Protein AF-A0A7W1FF67-F1 (afdb_monomer_lite)

Foldseek 3Di:
DPDPDDDPPPPPFDWAQALQLRDIDTDDPPDAWQPAADPQQRGTTDPDHDDADPPAALCVVPDPVNVVVVVVQVVDPCSVVVVVVVCVPPDPPVVVVVCVVPHDDDDCVGPRNVVSVVVSVCVRNVD

Radius of gyration: 24.16 Å; chains: 1; bounding box: 42×34×84 Å

pLDDT: mean 86.35, std 13.98, range [39.84, 95.31]

Structure (mmCIF, N/CA/C/O backbone):
data_AF-A0A7W1FF67-F1
#
_entry.id   AF-A0A7W1FF67-F1
#
loop_
_atom_site.group_PDB
_atom_site.id
_atom_site.type_symbol
_atom_site.label_atom_id
_atom_site.label_alt_id
_atom_site.label_comp_id
_atom_site.label_asym_id
_atom_site.label_entity_id
_atom_site.label_seq_id
_atom_site.pdbx_PDB_ins_code
_atom_site.Cartn_x
_atom_site.Cartn_y
_atom_site.Cartn_z
_atom_site.occupancy
_atom_site.B_iso_or_equiv
_atom_site.auth_seq_id
_atom_site.auth_comp_id
_atom_site.auth_asym_id
_atom_site.auth_atom_id
_atom_site.pdbx_PDB_model_num
ATOM 1 N N . MET A 1 1 ? -2.738 -2.863 62.007 1.00 47.03 1 MET A N 1
ATOM 2 C CA . MET A 1 1 ? -2.928 -3.516 60.686 1.00 47.03 1 MET A CA 1
ATOM 3 C C . MET A 1 1 ? -3.907 -4.661 60.902 1.00 47.03 1 MET A C 1
ATOM 5 O O . MET A 1 1 ? -3.786 -5.315 61.927 1.00 47.03 1 MET A O 1
ATOM 9 N N . PRO A 1 2 ? -4.920 -4.808 60.040 1.00 42.84 2 PRO A N 1
ATOM 10 C CA . PRO A 1 2 ? -4.664 -5.376 58.724 1.00 42.84 2 PRO A CA 1
ATOM 11 C C . PRO A 1 2 ? -4.858 -4.344 57.616 1.00 42.84 2 PRO A C 1
ATOM 13 O O . PRO A 1 2 ? -5.845 -3.613 57.566 1.00 42.84 2 PRO A O 1
ATOM 16 N N . LYS A 1 3 ? -3.842 -4.265 56.758 1.00 41.56 3 LYS A N 1
ATOM 17 C CA . LYS A 1 3 ? -3.891 -3.568 55.480 1.00 41.56 3 LYS A CA 1
ATOM 18 C C . LYS A 1 3 ? -4.981 -4.227 54.642 1.00 41.56 3 LYS A C 1
ATOM 20 O O . LYS A 1 3 ? -5.018 -5.451 54.538 1.00 41.56 3 LYS A O 1
ATOM 25 N N . LYS A 1 4 ? -5.857 -3.424 54.041 1.00 42.28 4 LYS A N 1
ATOM 26 C CA . LYS A 1 4 ? -6.685 -3.888 52.930 1.00 42.28 4 LYS A CA 1
ATOM 27 C C . LYS A 1 4 ? -5.760 -3.957 51.717 1.00 42.28 4 LYS A C 1
ATOM 29 O O . LYS A 1 4 ? -5.650 -3.011 50.945 1.00 42.28 4 LYS A O 1
ATOM 34 N N . ASP A 1 5 ? -4.989 -5.034 51.662 1.00 45.66 5 ASP A N 1
ATOM 35 C CA . ASP A 1 5 ? -4.191 -5.375 50.502 1.00 45.66 5 ASP A CA 1
ATOM 36 C C . ASP A 1 5 ? -5.110 -5.848 49.370 1.00 45.66 5 ASP A C 1
ATOM 38 O O . ASP A 1 5 ? -6.192 -6.399 49.587 1.00 45.66 5 ASP A O 1
ATOM 42 N N . SER A 1 6 ? -4.587 -5.679 48.159 1.00 41.81 6 SER A N 1
ATOM 43 C CA . SER A 1 6 ? -5.014 -6.279 46.895 1.00 41.81 6 SER A CA 1
ATOM 44 C C . SER A 1 6 ? -6.020 -5.479 46.046 1.00 41.81 6 SER A C 1
ATOM 46 O O . SER A 1 6 ? -7.235 -5.595 46.132 1.00 41.81 6 SER A O 1
ATOM 48 N N . SER A 1 7 ? -5.465 -4.630 45.174 1.00 43.56 7 SER A N 1
ATOM 49 C CA . SER A 1 7 ? -5.487 -4.846 43.711 1.00 43.56 7 SER A CA 1
ATOM 50 C C . SER A 1 7 ? -6.814 -5.153 42.984 1.00 43.56 7 SER A C 1
ATOM 52 O O . SER A 1 7 ? -6.776 -5.557 41.825 1.00 43.56 7 SER A O 1
ATOM 54 N N . ALA A 1 8 ? -7.981 -4.913 43.580 1.00 39.84 8 ALA A N 1
ATOM 55 C CA . ALA A 1 8 ? -9.294 -5.255 43.013 1.00 39.84 8 ALA A CA 1
ATOM 56 C C . ALA A 1 8 ? -9.850 -4.253 41.974 1.00 39.84 8 ALA A C 1
ATOM 58 O O . ALA A 1 8 ? -11.047 -4.228 41.714 1.00 39.84 8 ALA A O 1
ATOM 59 N N . ALA A 1 9 ? -8.999 -3.419 41.372 1.00 40.16 9 ALA A N 1
ATOM 60 C CA . ALA A 1 9 ? -9.391 -2.485 40.313 1.00 40.16 9 ALA A CA 1
ATOM 61 C C . ALA A 1 9 ? -8.532 -2.663 39.054 1.00 40.16 9 ALA A C 1
ATOM 63 O O . ALA A 1 9 ? -8.205 -1.698 38.361 1.00 40.16 9 ALA A O 1
ATOM 64 N N . ILE A 1 10 ? -8.166 -3.908 38.729 1.00 48.69 10 ILE A N 1
ATOM 65 C CA . ILE A 1 10 ? -7.879 -4.250 37.334 1.00 48.69 10 ILE A CA 1
ATOM 66 C C . ILE A 1 10 ? -9.230 -4.146 36.626 1.00 48.69 10 ILE A C 1
ATOM 68 O O . ILE A 1 10 ? -9.958 -5.124 36.527 1.00 48.69 10 ILE A O 1
ATOM 72 N N . ALA A 1 11 ? -9.612 -2.925 36.243 1.00 51.91 11 ALA A N 1
ATOM 73 C CA . ALA A 1 11 ? -10.799 -2.678 35.445 1.00 51.91 11 ALA A CA 1
ATOM 74 C C . ALA A 1 11 ? -10.763 -3.653 34.265 1.00 51.91 11 ALA A C 1
ATOM 76 O O . ALA A 1 11 ? -9.792 -3.637 33.501 1.00 51.91 11 ALA A O 1
ATOM 77 N N . GLU A 1 12 ? -11.769 -4.522 34.171 1.00 58.50 12 GLU A N 1
ATOM 78 C CA . GLU A 1 12 ? -12.041 -5.381 33.020 1.00 58.50 12 GLU A CA 1
ATOM 79 C C . GLU A 1 12 ? -11.954 -4.508 31.759 1.00 58.50 12 GLU A C 1
ATOM 81 O O . GLU A 1 12 ? -12.840 -3.715 31.439 1.00 58.50 12 GLU A O 1
ATOM 86 N N . ARG A 1 13 ? -10.802 -4.541 31.083 1.00 69.06 13 ARG A N 1
ATOM 87 C CA . ARG A 1 13 ? -10.570 -3.754 29.874 1.00 69.06 13 ARG A CA 1
ATOM 88 C C . ARG A 1 13 ? -11.123 -4.554 28.712 1.00 69.06 13 ARG A C 1
ATOM 90 O O . ARG A 1 13 ? -10.394 -5.336 28.096 1.00 69.06 13 ARG A O 1
ATOM 97 N N . TYR A 1 14 ? -12.396 -4.325 28.403 1.00 84.50 14 TYR A N 1
ATOM 98 C CA . TYR A 1 14 ? -13.008 -4.797 27.169 1.00 84.50 14 TYR A CA 1
ATOM 99 C C . TYR A 1 14 ? -12.122 -4.408 25.987 1.00 84.50 14 TYR A C 1
ATOM 101 O O . TYR A 1 14 ? -11.653 -3.273 25.867 1.00 84.50 14 TYR A O 1
ATOM 109 N N . SER A 1 15 ? -11.805 -5.384 25.141 1.00 89.56 15 SER A N 1
ATOM 110 C CA . SER A 1 15 ? -10.871 -5.179 24.042 1.00 89.56 15 SER A CA 1
ATOM 111 C C . SER A 1 15 ? -11.353 -5.865 22.781 1.00 89.56 15 SER A C 1
ATOM 113 O O . SER A 1 15 ? -11.768 -7.019 22.811 1.00 89.56 15 SER A O 1
ATOM 115 N N . VAL A 1 16 ? -11.256 -5.152 21.666 1.00 91.38 16 VAL A N 1
ATOM 116 C CA . VAL A 1 16 ? -11.650 -5.629 20.343 1.00 91.38 16 VAL A CA 1
ATOM 117 C C . VAL A 1 16 ? -10.422 -5.632 19.446 1.0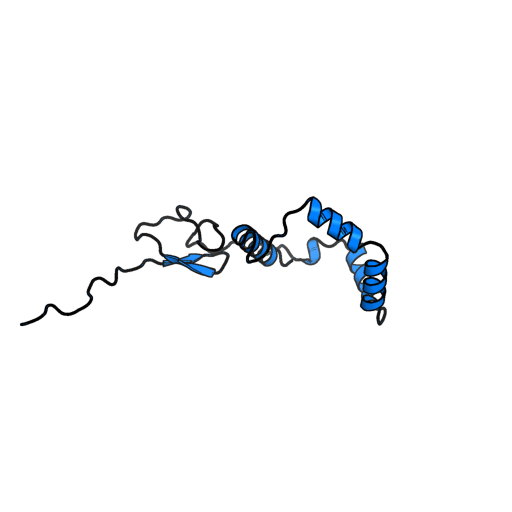0 91.38 16 VAL A C 1
ATOM 119 O O . VAL A 1 16 ? -9.636 -4.675 19.399 1.00 91.38 16 VAL A O 1
ATOM 122 N N . ARG A 1 17 ? -10.229 -6.732 18.718 1.00 93.69 17 ARG A N 1
ATOM 123 C CA . ARG A 1 17 ? -9.194 -6.816 17.690 1.00 93.69 17 ARG A CA 1
ATOM 124 C C . ARG A 1 17 ? -9.721 -6.181 16.408 1.00 93.69 17 ARG A C 1
ATOM 126 O O . ARG A 1 17 ? -10.780 -6.545 15.918 1.00 93.69 17 ARG A O 1
ATOM 133 N N . CYS A 1 18 ? -8.967 -5.247 15.839 1.00 94.81 18 CYS A N 1
ATOM 134 C CA . CYS A 1 18 ? -9.319 -4.643 14.563 1.00 94.81 18 CYS A CA 1
ATOM 135 C C . CYS A 1 18 ? -9.329 -5.709 13.460 1.00 94.81 18 CYS A C 1
ATOM 137 O O . CYS A 1 18 ? -8.297 -6.329 13.197 1.00 94.81 18 CYS A O 1
ATOM 139 N N . ARG A 1 19 ? -10.467 -5.862 12.775 1.00 94.19 19 ARG A N 1
ATOM 140 C CA . ARG A 1 19 ? -10.645 -6.814 11.667 1.00 94.19 19 ARG A CA 1
ATOM 141 C C . ARG A 1 19 ? -9.725 -6.576 10.463 1.00 94.19 19 ARG A C 1
ATOM 143 O O . ARG A 1 19 ? -9.536 -7.477 9.656 1.00 94.19 19 ARG A O 1
ATOM 150 N N . TYR A 1 20 ? -9.154 -5.376 10.344 1.00 94.50 20 TYR A N 1
ATOM 151 C CA . TYR A 1 20 ? -8.303 -4.990 9.220 1.00 94.50 20 TYR A CA 1
ATOM 152 C C . TYR A 1 20 ? -6.810 -5.169 9.513 1.00 94.50 20 TYR A C 1
ATOM 154 O O . TYR A 1 20 ? -6.141 -5.951 8.849 1.00 94.50 20 TYR A O 1
ATOM 162 N N . CYS A 1 21 ? -6.271 -4.455 10.511 1.00 92.88 21 CYS A N 1
ATOM 163 C CA . CYS A 1 21 ? -4.833 -4.476 10.8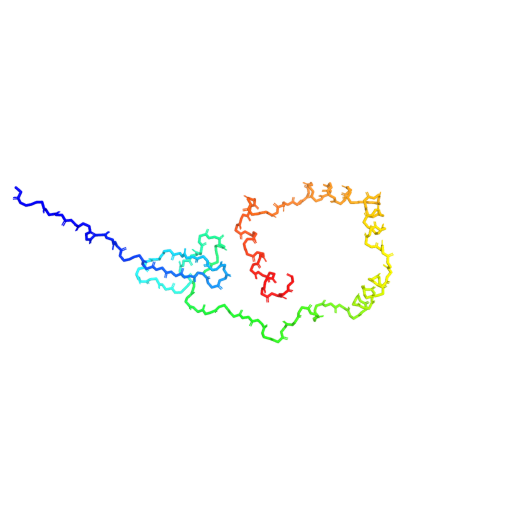16 1.00 92.88 21 CYS A CA 1
ATOM 164 C C . CYS A 1 21 ? -4.442 -5.417 11.967 1.00 92.88 21 CYS A C 1
ATOM 166 O O . CYS A 1 21 ? -3.266 -5.496 12.315 1.00 92.88 21 CYS A O 1
ATOM 168 N N . GLY A 1 22 ? -5.411 -6.069 12.619 1.00 92.00 22 GLY A N 1
ATOM 169 C CA . GLY A 1 22 ? -5.165 -6.996 13.724 1.00 92.00 22 GLY A CA 1
ATOM 170 C C . GLY A 1 22 ? -4.779 -6.347 15.059 1.00 92.00 22 GLY A C 1
ATOM 171 O O . GLY A 1 22 ? -4.538 -7.071 16.024 1.00 92.00 22 GLY A O 1
ATOM 172 N N . GLN A 1 23 ? -4.729 -5.013 15.155 1.00 93.56 23 GLN A N 1
ATOM 173 C CA . GLN A 1 23 ? -4.397 -4.298 16.394 1.00 93.56 23 GLN A CA 1
ATOM 174 C C . GLN A 1 23 ? -5.441 -4.571 17.490 1.00 93.56 23 GLN A C 1
ATOM 176 O O . GLN A 1 23 ? -6.641 -4.472 17.231 1.00 93.56 23 GLN A O 1
ATOM 181 N N . LYS A 1 24 ? -5.002 -4.854 18.721 1.00 94.06 24 LYS A N 1
ATOM 182 C CA . LYS A 1 24 ? -5.879 -4.919 19.902 1.00 94.06 24 LYS A CA 1
ATOM 183 C C . LYS A 1 24 ? -6.180 -3.495 20.384 1.00 94.06 24 LYS A C 1
ATOM 185 O O . LYS A 1 24 ? -5.246 -2.733 20.625 1.00 94.06 24 LYS A O 1
ATOM 190 N N . ASN A 1 25 ? -7.456 -3.130 20.485 1.00 93.00 25 ASN A N 1
ATOM 191 C CA . ASN A 1 25 ? -7.905 -1.814 20.950 1.00 93.00 25 ASN A CA 1
ATOM 192 C C . ASN A 1 25 ? -8.768 -2.004 22.194 1.00 93.00 25 ASN A C 1
ATOM 194 O O . ASN A 1 25 ? -9.616 -2.893 22.211 1.00 93.00 25 ASN A O 1
ATOM 198 N N . SER A 1 26 ? -8.556 -1.182 23.215 1.00 92.62 26 SER A N 1
ATOM 199 C CA . SER A 1 26 ? -9.439 -1.136 24.381 1.00 92.62 26 SER A CA 1
ATOM 200 C C . SER A 1 26 ? -10.692 -0.334 24.035 1.00 92.62 26 SER A C 1
ATOM 202 O O . SER A 1 26 ? -10.588 0.717 23.402 1.00 92.62 26 SER A O 1
ATOM 204 N N . VAL A 1 27 ? -11.857 -0.823 24.442 1.00 90.75 27 VAL A N 1
ATOM 205 C CA . VAL A 1 27 ? -13.166 -0.205 24.203 1.00 90.75 27 VAL A CA 1
ATOM 206 C C . VAL A 1 27 ? -13.940 -0.089 25.517 1.00 90.75 27 VAL A C 1
ATOM 208 O O . VAL A 1 27 ? -13.523 -0.636 26.539 1.00 90.75 27 VAL A O 1
ATOM 211 N N . LYS A 1 28 ? -15.045 0.661 25.498 1.00 90.06 28 LYS A N 1
ATOM 212 C CA . LYS A 1 28 ? -16.010 0.671 26.603 1.00 90.06 28 LYS A CA 1
ATOM 213 C C . LYS A 1 28 ? -16.765 -0.662 26.652 1.00 90.06 28 LYS A C 1
ATOM 215 O O . LYS A 1 28 ? -16.829 -1.363 25.645 1.00 90.06 28 LYS A O 1
ATOM 220 N N . GLU A 1 29 ? -17.332 -0.980 27.808 1.00 85.69 29 GLU A N 1
ATOM 221 C CA . GLU A 1 29 ? -18.148 -2.182 28.031 1.00 85.69 29 GLU A CA 1
ATOM 222 C C . GLU A 1 29 ? -19.347 -2.278 27.078 1.00 85.69 29 GLU A C 1
ATOM 224 O O . GLU A 1 29 ? -19.626 -3.334 26.522 1.00 85.69 29 GLU A O 1
ATOM 229 N N . ASP A 1 30 ? -20.003 -1.150 26.825 1.00 86.75 30 ASP A N 1
ATOM 230 C CA . ASP A 1 30 ? -21.219 -1.011 26.025 1.00 86.75 30 ASP A CA 1
ATOM 231 C C . ASP A 1 30 ? -20.954 -0.645 24.553 1.00 86.75 30 ASP A C 1
ATOM 233 O O . ASP A 1 30 ? -21.852 -0.189 23.844 1.00 86.75 30 ASP A O 1
ATOM 237 N N . TYR A 1 31 ? -19.718 -0.830 24.081 1.00 89.06 31 TYR A N 1
ATOM 238 C CA . TYR A 1 31 ? -19.308 -0.437 22.736 1.00 89.06 31 TYR A CA 1
ATOM 239 C C . TYR A 1 31 ? -20.117 -1.140 21.633 1.00 89.06 31 TYR A C 1
ATOM 241 O O . TYR A 1 31 ? -20.159 -2.373 21.575 1.00 89.06 31 TYR A O 1
ATOM 249 N N . LYS A 1 32 ? -20.670 -0.369 20.684 1.00 90.19 32 LYS A N 1
ATOM 250 C CA . LYS A 1 32 ? -21.348 -0.913 19.494 1.00 90.19 32 LYS A CA 1
ATOM 251 C C . LYS A 1 32 ? -20.481 -0.804 18.244 1.00 90.19 32 LYS A C 1
ATOM 253 O O . LYS A 1 32 ? -19.678 0.115 18.087 1.00 90.19 32 LYS A O 1
ATOM 258 N N . ASN A 1 33 ? -20.678 -1.735 17.307 1.00 90.75 33 ASN A N 1
ATOM 259 C CA . ASN A 1 33 ? -19.947 -1.763 16.037 1.00 90.75 33 ASN A CA 1
ATOM 260 C C . ASN A 1 33 ? -19.961 -0.387 15.343 1.00 90.75 33 ASN A C 1
ATOM 262 O O . ASN A 1 33 ? -21.003 0.246 15.202 1.00 90.75 33 ASN A O 1
ATOM 266 N N . ASN A 1 34 ? -18.797 0.028 14.844 1.00 90.75 34 ASN A N 1
ATOM 267 C CA . ASN A 1 34 ? -18.531 1.284 14.141 1.00 90.75 34 ASN A CA 1
ATOM 268 C C . ASN A 1 34 ? -18.551 2.576 14.984 1.00 90.75 34 ASN A C 1
ATOM 270 O O . ASN A 1 34 ? -18.231 3.627 14.440 1.00 90.75 34 ASN A O 1
ATOM 274 N N . GLU A 1 35 ? -18.809 2.532 16.298 1.00 91.31 35 GLU A N 1
ATOM 275 C CA . GLU A 1 35 ? -18.781 3.749 17.144 1.00 91.31 35 GLU A CA 1
ATOM 276 C C . GLU A 1 35 ? -17.359 4.257 17.472 1.00 91.31 35 GLU A C 1
ATOM 278 O O . GLU A 1 35 ? -17.177 5.369 17.960 1.00 91.31 35 GLU A O 1
ATOM 283 N N . ALA A 1 36 ? -16.326 3.448 17.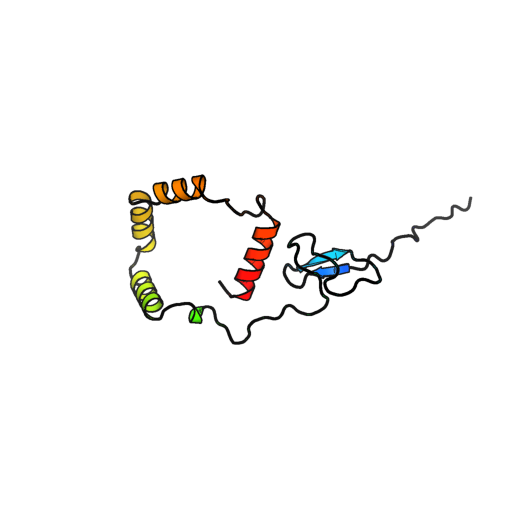226 1.00 92.00 36 ALA A N 1
ATOM 284 C CA . ALA A 1 36 ? -14.948 3.706 17.626 1.00 92.00 36 ALA A CA 1
ATOM 285 C C . ALA A 1 36 ? -14.008 3.299 16.502 1.00 92.00 36 ALA A C 1
ATOM 287 O O . ALA A 1 36 ? -14.312 2.432 15.681 1.00 92.00 36 ALA A O 1
ATOM 288 N N . VAL A 1 37 ? -12.835 3.922 16.491 1.00 94.81 37 VAL A N 1
ATOM 289 C CA . VAL A 1 37 ? -11.823 3.731 15.457 1.00 94.81 37 VAL A CA 1
ATOM 290 C C . VAL A 1 37 ? -10.587 3.054 16.023 1.00 94.81 37 VAL A C 1
ATOM 292 O O . VAL A 1 37 ? -10.203 3.260 17.173 1.00 94.81 37 VAL A O 1
ATOM 295 N N . CYS A 1 38 ? -9.920 2.261 15.192 1.00 95.25 38 CYS A N 1
ATOM 296 C CA . CYS A 1 38 ? -8.654 1.650 15.565 1.00 95.25 38 CYS A CA 1
ATOM 297 C C . CYS A 1 38 ? -7.556 2.711 15.755 1.00 95.25 38 CYS A C 1
ATOM 299 O O . CYS A 1 38 ? -7.352 3.559 14.889 1.00 95.25 38 CYS A O 1
ATOM 301 N N . GLY A 1 39 ? -6.754 2.605 16.817 1.00 92.62 39 GLY A N 1
ATOM 302 C CA . GLY A 1 39 ? -5.634 3.524 17.064 1.00 92.62 39 GLY A CA 1
ATOM 303 C C . GLY A 1 39 ? -4.517 3.478 16.009 1.00 92.62 39 GLY A C 1
ATOM 304 O O . GLY A 1 39 ? -3.784 4.450 15.859 1.00 92.62 39 GLY A O 1
ATOM 305 N N . ARG A 1 40 ? -4.396 2.374 15.254 1.00 92.38 40 ARG A N 1
ATOM 306 C CA . ARG A 1 40 ? -3.359 2.190 14.221 1.00 92.38 40 ARG A CA 1
ATOM 307 C C . ARG A 1 40 ? -3.816 2.593 12.819 1.00 92.38 40 ARG A C 1
ATOM 309 O O . ARG A 1 40 ? -3.121 3.350 12.159 1.00 92.38 40 ARG A O 1
ATOM 316 N N . CYS A 1 41 ? -4.936 2.040 12.351 1.00 94.00 41 CYS A N 1
ATOM 317 C CA . CYS A 1 41 ? -5.415 2.240 10.974 1.00 94.00 41 CYS A CA 1
ATOM 318 C C . CYS A 1 41 ? -6.614 3.186 10.858 1.00 94.00 41 CYS A C 1
ATOM 320 O O . CYS A 1 41 ? -7.173 3.300 9.773 1.00 94.00 41 CYS A O 1
ATOM 322 N N . ARG A 1 42 ? -7.078 3.759 11.981 1.00 95.00 42 ARG A N 1
ATOM 323 C CA . ARG A 1 42 ? -8.247 4.654 12.096 1.00 95.00 42 ARG A CA 1
ATOM 324 C C . ARG A 1 42 ? -9.526 4.178 11.400 1.00 95.00 42 ARG A C 1
ATOM 326 O O . ARG A 1 42 ? -10.449 4.966 11.236 1.00 95.00 42 ARG A O 1
ATOM 333 N N . LEU A 1 43 ? -9.612 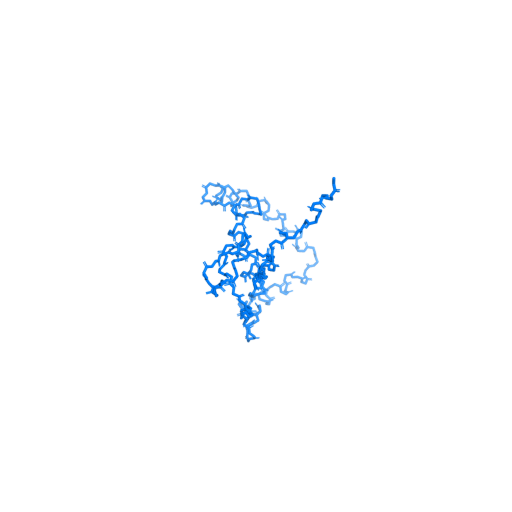2.905 11.017 1.00 94.69 43 LEU A N 1
ATOM 334 C CA . LEU A 1 43 ? -10.830 2.315 10.480 1.00 94.69 43 LEU A CA 1
ATOM 335 C C . LEU A 1 43 ? -11.799 1.981 11.619 1.00 94.69 43 LEU A C 1
ATOM 337 O O . LEU A 1 43 ? -11.335 1.685 12.731 1.00 94.69 43 LEU A O 1
ATOM 341 N N . PRO A 1 44 ? -13.116 1.994 11.350 1.00 94.62 44 PRO A N 1
ATOM 342 C CA . PRO A 1 44 ? -14.124 1.612 12.328 1.00 94.62 44 PRO A CA 1
ATOM 343 C C . PRO A 1 44 ? -13.872 0.201 12.865 1.00 94.62 44 PRO A C 1
ATOM 345 O O . PRO A 1 44 ? -13.597 -0.737 12.108 1.00 94.62 44 PRO A O 1
ATOM 348 N N . LEU A 1 45 ? -13.929 0.062 14.187 1.00 94.38 45 LEU A N 1
ATOM 349 C CA . LEU A 1 45 ? -13.905 -1.234 14.847 1.00 94.38 45 LEU A CA 1
ATOM 350 C C . LEU A 1 45 ? -15.262 -1.916 14.654 1.00 94.38 45 LEU A C 1
ATOM 352 O O . LEU A 1 45 ? -16.310 -1.281 14.617 1.00 94.38 45 LEU A O 1
ATOM 356 N N . SER A 1 46 ? -15.232 -3.228 14.488 1.00 92.31 46 SER A N 1
ATOM 357 C CA . SER A 1 46 ? -16.423 -4.066 14.423 1.00 92.31 46 SER A CA 1
ATOM 358 C C . SER A 1 46 ? -16.014 -5.477 14.817 1.00 92.31 46 SER A C 1
ATOM 360 O O . SER A 1 46 ? -14.893 -5.900 14.513 1.00 92.31 46 SER A O 1
ATOM 362 N N . ASN A 1 47 ? -16.918 -6.185 15.487 1.00 87.44 47 ASN A N 1
ATOM 363 C CA . ASN A 1 47 ? -16.758 -7.601 15.812 1.00 87.44 47 ASN A CA 1
ATOM 364 C C . ASN A 1 47 ? -17.001 -8.509 14.595 1.00 87.44 47 ASN A C 1
ATOM 366 O O . ASN A 1 47 ? -16.687 -9.696 14.630 1.00 87.44 47 ASN A O 1
ATOM 370 N N . GLU A 1 48 ? -17.543 -7.962 13.507 1.00 90.44 48 GLU A N 1
ATOM 371 C CA . GLU A 1 48 ? -17.748 -8.700 12.267 1.00 90.44 48 GLU A CA 1
ATOM 372 C C . GLU A 1 48 ? -16.420 -8.982 11.553 1.00 90.44 48 GLU A C 1
ATOM 374 O O . GLU A 1 48 ? -15.526 -8.122 11.527 1.00 90.44 48 GLU A O 1
ATOM 379 N N . PRO A 1 49 ? -16.296 -10.139 10.884 1.00 90.75 49 PRO A N 1
ATOM 380 C CA . PRO A 1 49 ? -15.116 -10.447 10.097 1.00 90.75 49 PRO A CA 1
ATOM 381 C C . PRO A 1 49 ? -14.941 -9.454 8.941 1.00 90.75 49 PRO A C 1
ATOM 383 O O . PRO A 1 49 ? -15.892 -8.888 8.399 1.00 90.75 49 PRO A O 1
ATOM 386 N N . HIS A 1 50 ? -13.691 -9.244 8.537 1.00 91.44 50 HIS A N 1
ATOM 387 C CA . HIS A 1 50 ? -13.386 -8.459 7.347 1.00 91.44 50 HIS A CA 1
ATOM 388 C C . HIS A 1 50 ? -13.839 -9.223 6.098 1.00 91.44 50 HIS A C 1
ATOM 390 O O . HIS A 1 50 ? -13.293 -10.280 5.780 1.00 91.44 50 HIS A O 1
ATOM 396 N N . LYS A 1 51 ? -14.837 -8.679 5.394 1.00 90.00 51 LYS A N 1
ATOM 397 C CA . LYS A 1 51 ? -15.324 -9.229 4.127 1.00 90.00 51 LYS A CA 1
ATOM 398 C C . LYS A 1 51 ? -14.221 -9.150 3.070 1.00 90.00 51 LYS A C 1
ATOM 400 O O . LYS A 1 51 ? -13.706 -8.070 2.798 1.00 90.00 51 LYS A O 1
ATOM 405 N N . LYS A 1 52 ? -13.878 -10.296 2.484 1.00 88.12 52 LYS A N 1
ATOM 406 C CA . LYS A 1 52 ? -12.936 -10.412 1.365 1.00 88.12 52 LYS A CA 1
ATOM 407 C C . LYS A 1 52 ? -13.693 -10.649 0.059 1.00 88.12 52 LYS A C 1
ATOM 409 O O . LYS A 1 52 ? -14.847 -11.075 0.085 1.00 88.12 52 LYS A O 1
ATOM 414 N N . PHE A 1 53 ? -13.033 -10.389 -1.063 1.00 89.06 53 PHE A N 1
ATOM 415 C CA . PHE A 1 53 ? -13.540 -10.726 -2.389 1.00 89.06 53 PHE A CA 1
ATOM 416 C C . PHE A 1 53 ? -13.095 -12.152 -2.725 1.00 89.06 53 PHE A C 1
ATOM 418 O O . PHE A 1 53 ? -11.910 -12.384 -2.937 1.00 89.06 53 PHE A O 1
ATOM 425 N N . ALA A 1 54 ? -14.020 -13.113 -2.677 1.00 86.19 54 ALA A N 1
ATOM 426 C CA . ALA A 1 54 ? -13.707 -14.520 -2.942 1.00 86.19 54 ALA A CA 1
ATOM 427 C C . ALA A 1 54 ? -13.414 -14.770 -4.429 1.00 86.19 54 ALA A C 1
ATOM 429 O O . ALA A 1 54 ? -12.503 -15.522 -4.756 1.00 86.19 54 ALA A O 1
ATOM 430 N N . ASP A 1 55 ? -14.147 -14.076 -5.299 1.00 87.31 55 ASP A N 1
ATOM 431 C CA . ASP A 1 55 ? -14.132 -14.306 -6.746 1.00 87.31 55 ASP A CA 1
ATOM 432 C C . ASP A 1 55 ? -13.198 -13.353 -7.504 1.00 87.31 55 ASP A C 1
ATOM 434 O O . ASP A 1 55 ? -13.229 -13.327 -8.725 1.00 87.31 55 ASP A O 1
ATOM 438 N N . LEU A 1 56 ? -12.396 -12.546 -6.798 1.00 87.50 56 LEU A N 1
ATOM 439 C CA . LEU A 1 56 ? -11.534 -11.531 -7.405 1.00 87.50 56 LEU A CA 1
ATOM 440 C C . LEU A 1 56 ? -10.065 -11.910 -7.230 1.00 87.50 56 LEU A C 1
ATOM 442 O O . LEU A 1 56 ? -9.524 -11.867 -6.122 1.00 87.50 56 LEU A O 1
ATOM 446 N N . SER A 1 57 ? -9.411 -12.274 -8.328 1.00 84.62 57 SER A N 1
ATOM 447 C CA . SER A 1 57 ? -8.000 -12.656 -8.338 1.00 84.62 57 SER A CA 1
ATOM 448 C C . SER A 1 57 ? -7.101 -11.508 -8.806 1.00 84.62 57 SER A C 1
ATOM 450 O O . SER A 1 57 ? -7.483 -10.678 -9.627 1.00 84.62 57 SER A O 1
ATOM 452 N N . LYS A 1 58 ? -5.842 -11.484 -8.344 1.00 83.56 58 LYS A N 1
ATOM 453 C CA . LYS A 1 58 ? -4.845 -10.474 -8.756 1.00 83.56 58 LYS A CA 1
ATOM 454 C C . LYS A 1 58 ? -4.655 -10.409 -10.279 1.00 83.56 58 LYS A C 1
ATOM 456 O O . LYS A 1 58 ? -4.332 -9.356 -10.821 1.00 83.56 58 LYS A O 1
ATOM 461 N N . HIS A 1 59 ? -4.809 -11.540 -10.964 1.00 84.75 59 HIS A N 1
ATOM 462 C CA . HIS A 1 59 ? -4.549 -11.643 -12.398 1.00 84.75 59 HIS A CA 1
ATOM 463 C C . HIS A 1 59 ? -5.649 -11.014 -13.253 1.00 84.75 59 HIS A C 1
ATOM 465 O O . HIS A 1 59 ? -5.373 -10.655 -14.392 1.00 84.75 59 HIS A O 1
ATOM 471 N N . GLU A 1 60 ? -6.851 -10.814 -12.709 1.00 87.50 60 GLU A N 1
ATOM 472 C CA . GLU A 1 60 ? -7.963 -10.210 -13.453 1.00 87.50 60 GLU A CA 1
ATOM 473 C C . GLU A 1 60 ? -7.734 -8.734 -13.779 1.00 87.50 60 GLU A C 1
ATOM 475 O O . GLU A 1 60 ? -8.263 -8.235 -14.768 1.00 87.50 60 GLU A O 1
ATOM 480 N N . TYR A 1 61 ? -6.901 -8.036 -13.004 1.00 87.88 61 TYR A N 1
ATOM 481 C CA . TYR A 1 61 ? -6.532 -6.649 -13.300 1.00 87.88 61 TYR A CA 1
ATOM 482 C C . TYR A 1 61 ? -5.478 -6.525 -14.403 1.00 87.88 61 TYR A C 1
ATOM 484 O O . TYR A 1 61 ? -5.207 -5.421 -14.873 1.00 87.88 61 TYR A O 1
ATOM 492 N N . VAL A 1 62 ? -4.819 -7.628 -14.773 1.00 89.88 62 VAL A N 1
ATOM 493 C CA . VAL A 1 62 ? -3.672 -7.601 -15.679 1.00 89.88 62 VAL A CA 1
ATOM 494 C C . VAL A 1 62 ? -4.141 -7.877 -17.098 1.00 89.88 62 VAL A C 1
ATOM 496 O O . VAL A 1 62 ? -4.719 -8.921 -17.391 1.00 89.88 62 VAL A O 1
ATOM 499 N N . HIS A 1 63 ? -3.827 -6.964 -18.013 1.00 92.50 63 HIS A N 1
ATOM 500 C CA . HIS A 1 63 ? -4.152 -7.161 -19.416 1.00 92.50 63 HIS A CA 1
ATOM 501 C C . HIS A 1 63 ? -3.402 -8.391 -19.989 1.00 92.50 63 HIS A C 1
ATOM 503 O O . HIS A 1 63 ? -2.212 -8.585 -19.705 1.00 92.50 63 HIS A O 1
ATOM 509 N N . PRO A 1 64 ? -4.038 -9.241 -20.825 1.00 92.81 64 PRO A N 1
ATOM 510 C CA . PRO A 1 64 ? -3.393 -10.443 -21.360 1.00 92.81 64 PRO A CA 1
ATOM 511 C C . PRO A 1 64 ? -2.131 -10.155 -22.180 1.00 92.81 64 PRO A C 1
ATOM 513 O O . PRO A 1 64 ? -1.188 -10.949 -22.158 1.00 92.81 64 PRO A O 1
ATOM 516 N N . ALA A 1 65 ? -2.090 -9.027 -22.898 1.00 94.62 65 ALA A N 1
ATOM 517 C CA . ALA A 1 65 ? -0.896 -8.630 -23.645 1.00 94.62 65 ALA A CA 1
ATOM 518 C C . ALA A 1 65 ? 0.271 -8.294 -22.705 1.00 94.62 65 ALA A C 1
ATOM 520 O O . ALA A 1 65 ? 1.398 -8.702 -22.972 1.00 94.62 65 ALA A O 1
ATOM 521 N N . ASP A 1 66 ? -0.007 -7.653 -21.570 1.00 93.75 66 ASP A N 1
ATOM 522 C CA . ASP A 1 66 ? 1.008 -7.271 -20.586 1.00 93.75 66 ASP A CA 1
ATOM 523 C C . ASP A 1 66 ? 1.576 -8.511 -19.900 1.00 93.75 66 ASP A C 1
ATOM 525 O O . ASP A 1 66 ? 2.786 -8.630 -19.721 1.00 93.75 66 ASP A O 1
ATOM 529 N N . SER A 1 67 ? 0.716 -9.487 -19.591 1.00 91.81 67 SER A N 1
ATOM 530 C CA . SER A 1 67 ? 1.146 -10.781 -19.048 1.00 91.81 67 SER A CA 1
ATOM 531 C C . SER A 1 67 ? 2.095 -11.510 -20.004 1.00 91.81 67 SER A C 1
ATOM 533 O O . SER A 1 67 ? 3.132 -12.021 -19.577 1.00 91.81 67 SER A O 1
ATOM 535 N N . LYS A 1 68 ? 1.781 -11.519 -21.308 1.00 94.62 68 LYS A N 1
ATOM 536 C CA . LYS A 1 68 ? 2.638 -12.114 -22.348 1.00 94.62 68 LYS A CA 1
ATOM 537 C C . LYS A 1 68 ? 3.950 -11.348 -22.517 1.00 94.62 68 LYS A C 1
ATOM 539 O O . LYS A 1 68 ? 5.006 -11.971 -22.575 1.00 94.62 68 LYS A O 1
ATOM 544 N N . ALA A 1 69 ? 3.898 -10.018 -22.553 1.00 94.50 69 ALA A N 1
ATOM 545 C CA . ALA A 1 69 ? 5.083 -9.173 -22.663 1.00 94.50 69 ALA A CA 1
ATOM 546 C C . ALA A 1 69 ? 6.017 -9.352 -21.455 1.00 94.50 69 ALA A C 1
ATOM 548 O O . ALA A 1 69 ? 7.216 -9.550 -21.628 1.00 94.50 69 ALA A O 1
ATOM 549 N N . LEU A 1 70 ? 5.472 -9.379 -20.234 1.00 92.50 70 LEU A N 1
ATOM 550 C CA . LEU A 1 70 ? 6.241 -9.647 -19.017 1.00 92.50 70 LEU A CA 1
ATOM 551 C C . LEU A 1 70 ? 6.866 -11.045 -19.021 1.00 92.50 70 LEU A C 1
ATOM 553 O O . LEU A 1 70 ? 7.999 -11.199 -18.570 1.00 92.50 70 LEU A O 1
ATOM 557 N N . ALA A 1 71 ? 6.156 -12.060 -19.520 1.00 93.88 71 ALA A N 1
ATOM 558 C CA . ALA A 1 71 ? 6.708 -13.406 -19.660 1.00 93.88 71 ALA A CA 1
ATOM 559 C C . ALA A 1 71 ? 7.867 -13.444 -20.671 1.00 93.88 71 ALA A C 1
ATOM 561 O O . ALA A 1 71 ? 8.910 -14.025 -20.377 1.00 93.88 71 ALA A O 1
ATOM 562 N N . ALA A 1 72 ? 7.717 -12.771 -21.817 1.00 94.81 72 ALA A N 1
ATOM 563 C CA . ALA A 1 72 ? 8.763 -12.666 -22.832 1.00 94.81 72 ALA A CA 1
ATOM 564 C C . ALA A 1 72 ? 10.003 -11.924 -22.312 1.00 94.81 72 ALA A C 1
ATOM 566 O O . ALA A 1 72 ? 11.123 -12.377 -22.528 1.00 94.81 72 ALA A O 1
ATOM 567 N N . LEU A 1 73 ? 9.811 -10.825 -21.573 1.00 92.56 73 LEU A N 1
ATOM 568 C CA . LEU A 1 73 ? 10.912 -10.091 -20.950 1.00 92.56 73 LEU A CA 1
ATOM 569 C C . LEU A 1 73 ? 11.655 -10.968 -19.939 1.00 92.56 73 LEU A C 1
ATOM 571 O O . LEU A 1 73 ? 12.868 -11.099 -20.042 1.00 92.56 73 LEU A O 1
ATOM 575 N N . ARG A 1 74 ? 10.944 -11.631 -19.015 1.00 93.19 74 ARG A N 1
ATOM 576 C CA . ARG A 1 74 ? 11.557 -12.499 -17.988 1.00 93.19 74 ARG A CA 1
ATOM 577 C C . ARG A 1 74 ? 12.356 -13.676 -18.553 1.00 93.19 74 ARG A C 1
ATOM 579 O O . ARG A 1 74 ? 13.213 -14.199 -17.850 1.00 93.19 74 ARG A O 1
ATOM 586 N N . ALA A 1 75 ? 12.084 -14.100 -19.786 1.00 94.19 75 ALA A N 1
ATOM 587 C CA . ALA A 1 75 ? 12.842 -15.160 -20.444 1.00 94.19 75 ALA A CA 1
ATOM 588 C C . ALA A 1 75 ? 14.260 -14.719 -20.864 1.00 94.19 75 ALA A C 1
ATOM 590 O O . ALA A 1 75 ? 15.114 -15.570 -21.108 1.00 94.19 75 ALA A O 1
ATOM 591 N N . ILE A 1 76 ? 14.528 -13.411 -20.948 1.00 94.44 76 ILE A N 1
ATOM 592 C CA . ILE A 1 76 ? 15.830 -12.873 -21.351 1.00 94.44 76 ILE A CA 1
ATOM 593 C C . ILE A 1 76 ? 16.757 -12.810 -20.122 1.00 94.44 76 ILE A C 1
ATOM 595 O O . ILE A 1 76 ? 16.491 -12.048 -19.187 1.00 94.44 76 ILE A O 1
ATOM 599 N N . PRO A 1 77 ? 17.877 -13.555 -20.099 1.00 92.44 77 PRO A N 1
ATOM 600 C CA . PRO A 1 77 ? 18.792 -13.538 -18.965 1.00 92.44 77 PRO A CA 1
ATOM 601 C C . PRO A 1 77 ? 19.441 -12.156 -18.807 1.00 92.44 77 PRO A C 1
ATOM 603 O O . PRO A 1 77 ? 19.998 -11.598 -19.749 1.00 92.44 77 PRO A O 1
ATOM 606 N N . GLY A 1 78 ? 19.382 -11.597 -17.596 1.00 90.75 78 GLY A N 1
ATOM 607 C CA . GLY A 1 78 ? 20.010 -10.310 -17.271 1.00 90.75 78 GLY A CA 1
ATOM 608 C C . GLY A 1 78 ? 19.214 -9.062 -17.676 1.00 90.75 78 GLY A C 1
ATOM 609 O O . GLY A 1 78 ? 19.706 -7.948 -17.468 1.00 90.75 78 GLY A O 1
ATOM 610 N N . ILE A 1 79 ? 17.986 -9.218 -18.189 1.00 92.81 79 ILE A N 1
ATOM 611 C CA . ILE A 1 79 ? 17.127 -8.094 -18.595 1.00 92.81 79 ILE A CA 1
ATOM 612 C C . ILE A 1 79 ? 16.862 -7.106 -17.456 1.00 92.81 79 ILE A C 1
ATOM 614 O O . ILE A 1 79 ? 16.875 -5.900 -17.686 1.00 92.81 79 ILE A O 1
ATOM 618 N N . ASP A 1 80 ? 16.690 -7.588 -16.221 1.00 89.69 80 ASP A N 1
ATOM 619 C CA . ASP A 1 80 ? 16.364 -6.741 -15.069 1.00 89.69 80 ASP A CA 1
ATOM 620 C C . ASP A 1 80 ? 17.474 -5.722 -14.795 1.00 89.69 80 ASP A C 1
ATOM 622 O O . ASP A 1 80 ? 17.218 -4.542 -14.542 1.00 89.69 80 ASP A O 1
ATOM 626 N N . THR A 1 81 ? 18.731 -6.161 -14.896 1.00 91.94 81 THR A N 1
ATOM 627 C CA . THR A 1 81 ? 19.901 -5.302 -14.701 1.00 91.94 81 THR A CA 1
ATOM 628 C C . THR A 1 81 ? 20.025 -4.286 -15.830 1.00 91.94 81 THR A C 1
ATOM 630 O O . THR A 1 81 ? 20.257 -3.105 -15.562 1.00 91.94 81 THR A O 1
ATOM 633 N N . ALA A 1 82 ? 19.848 -4.724 -17.080 1.00 90.81 82 ALA A N 1
ATOM 634 C CA . ALA A 1 82 ? 19.907 -3.848 -18.246 1.00 90.81 82 ALA A CA 1
ATOM 635 C C . ALA A 1 82 ? 18.812 -2.771 -18.190 1.00 90.81 82 ALA A C 1
ATOM 637 O O . ALA A 1 82 ? 19.103 -1.583 -18.330 1.00 90.81 82 ALA A O 1
ATOM 638 N N . LEU A 1 83 ? 17.574 -3.170 -17.885 1.00 88.31 83 LEU A N 1
ATOM 639 C CA . LEU A 1 83 ? 16.435 -2.268 -17.756 1.00 88.31 83 LEU A CA 1
ATOM 640 C C . LEU A 1 83 ? 16.635 -1.272 -16.612 1.00 88.31 83 LEU A C 1
ATOM 642 O O . LEU A 1 83 ? 16.425 -0.076 -16.793 1.00 88.31 83 LEU A O 1
ATOM 646 N N . LYS A 1 84 ? 17.108 -1.730 -15.447 1.00 87.56 84 LYS A N 1
ATOM 647 C CA . LYS A 1 84 ? 17.401 -0.846 -14.312 1.00 87.56 84 LYS A CA 1
ATOM 648 C C . LYS A 1 84 ? 18.460 0.200 -14.660 1.00 87.56 84 LYS A C 1
ATOM 650 O O . LYS A 1 84 ? 18.323 1.357 -14.274 1.00 87.56 84 LYS A O 1
ATOM 655 N N . LYS A 1 85 ? 19.515 -0.188 -15.384 1.00 89.81 85 LYS A N 1
ATOM 656 C CA . LYS A 1 85 ? 20.560 0.744 -15.834 1.00 89.81 85 LYS A CA 1
ATOM 657 C C . LYS A 1 85 ? 20.024 1.744 -16.849 1.00 89.81 85 LYS A C 1
ATOM 659 O O . LYS A 1 85 ? 20.323 2.926 -16.718 1.00 89.81 85 LYS A O 1
ATOM 664 N N . LEU A 1 86 ? 19.210 1.289 -17.799 1.00 88.38 86 LEU A N 1
ATOM 665 C CA . LEU A 1 86 ? 18.551 2.164 -18.761 1.00 88.38 86 LEU A CA 1
ATOM 666 C C . LEU A 1 86 ? 17.688 3.208 -18.040 1.00 88.38 86 LEU A C 1
ATOM 668 O O . LEU A 1 86 ? 17.910 4.398 -18.223 1.00 88.38 86 LEU A O 1
ATOM 672 N N . LEU A 1 87 ? 16.791 2.774 -17.148 1.00 85.94 87 LEU A N 1
ATOM 673 C CA . LEU A 1 87 ? 15.893 3.660 -16.396 1.00 85.94 87 LEU A CA 1
ATOM 674 C C . LEU A 1 87 ? 16.640 4.685 -15.530 1.00 85.94 87 LEU A C 1
ATOM 676 O O . LEU A 1 87 ? 16.243 5.855 -15.469 1.00 85.94 87 LEU A O 1
ATOM 680 N N . ALA A 1 88 ? 17.743 4.263 -14.906 1.00 84.12 88 ALA A N 1
ATOM 681 C CA . ALA A 1 88 ? 18.592 5.144 -14.112 1.00 84.12 88 ALA A CA 1
ATOM 682 C C . ALA A 1 88 ? 19.226 6.265 -14.958 1.00 84.12 88 ALA A C 1
ATOM 684 O O . ALA A 1 88 ? 19.411 7.374 -14.461 1.00 84.12 88 ALA A O 1
ATOM 685 N N . VAL A 1 89 ? 19.545 5.991 -16.229 1.00 82.06 89 VAL A N 1
ATOM 686 C CA . VAL A 1 89 ? 20.151 6.963 -17.155 1.00 82.06 89 VAL A CA 1
ATOM 687 C C . VAL A 1 89 ? 19.094 7.827 -17.852 1.00 82.06 89 VAL A C 1
ATOM 689 O O . VAL A 1 89 ? 19.357 8.994 -18.128 1.00 82.06 89 VAL A O 1
ATOM 692 N N . THR A 1 90 ? 17.897 7.299 -18.126 1.00 77.06 90 THR A N 1
ATOM 693 C CA . THR A 1 90 ? 16.909 7.976 -18.984 1.00 77.06 90 THR A CA 1
ATOM 694 C C . THR A 1 90 ? 16.000 8.969 -18.269 1.00 77.06 90 THR A C 1
ATOM 696 O O . THR A 1 90 ? 15.536 9.905 -18.914 1.00 77.06 90 THR A O 1
ATOM 699 N N . GLY A 1 91 ? 15.684 8.802 -16.977 1.00 77.56 91 GLY A N 1
ATOM 700 C CA . GLY A 1 91 ? 14.714 9.726 -16.367 1.00 77.56 91 GLY A CA 1
ATOM 701 C C . GLY A 1 91 ? 14.239 9.477 -14.941 1.00 77.56 91 GLY A C 1
ATOM 702 O O . GLY A 1 91 ? 13.401 10.245 -14.466 1.00 77.56 91 GLY A O 1
ATOM 703 N N . GLU A 1 92 ? 14.756 8.473 -14.225 1.00 83.88 92 GLU A N 1
ATOM 704 C CA . GLU A 1 92 ? 14.361 8.232 -12.827 1.00 83.88 92 GLU A CA 1
ATOM 705 C C . GLU A 1 92 ? 14.540 9.489 -11.955 1.00 83.88 92 GLU A C 1
ATOM 707 O O . GLU A 1 92 ? 13.663 9.833 -11.162 1.00 83.88 92 GLU A O 1
ATOM 712 N N . SER A 1 93 ? 15.627 10.237 -12.166 1.00 82.19 93 SER A N 1
ATOM 713 C CA . SER A 1 93 ? 15.895 11.493 -11.459 1.00 82.19 93 SER A CA 1
ATOM 714 C C . SER A 1 93 ? 14.834 12.564 -11.720 1.00 82.19 93 SER A C 1
ATOM 716 O O . SER A 1 93 ? 14.380 13.204 -10.775 1.00 82.19 93 SER A O 1
ATOM 718 N N . ALA A 1 94 ? 14.396 12.742 -12.970 1.00 86.50 94 ALA A N 1
ATOM 719 C CA . ALA A 1 94 ? 13.378 13.735 -13.314 1.00 86.50 94 ALA A CA 1
ATOM 720 C C . ALA A 1 94 ? 12.019 13.371 -12.700 1.00 86.50 94 ALA A C 1
ATOM 722 O O . ALA A 1 94 ? 11.370 14.212 -12.080 1.00 86.50 94 ALA A O 1
ATOM 723 N N . ILE A 1 95 ? 11.629 12.095 -12.793 1.00 87.44 95 ILE A N 1
ATOM 724 C CA . ILE A 1 95 ? 10.408 11.568 -12.169 1.00 87.44 95 ILE A CA 1
ATOM 725 C C . ILE A 1 95 ? 10.458 11.757 -10.650 1.00 87.44 95 ILE A C 1
ATOM 727 O O . ILE A 1 95 ? 9.496 12.227 -10.042 1.00 87.44 95 ILE A O 1
ATOM 731 N N . ARG A 1 96 ? 11.597 11.445 -10.026 1.00 87.62 96 ARG A N 1
ATOM 732 C CA . ARG A 1 96 ? 11.785 11.612 -8.585 1.00 87.62 96 ARG A CA 1
ATOM 733 C C . ARG A 1 96 ? 11.685 13.074 -8.158 1.00 87.62 96 ARG A C 1
ATOM 735 O O . ARG A 1 96 ? 11.034 13.345 -7.153 1.00 87.62 96 ARG A O 1
ATOM 742 N N . VAL A 1 97 ? 12.297 14.000 -8.897 1.00 90.56 97 VAL A N 1
ATOM 743 C CA . VAL A 1 97 ? 12.196 15.444 -8.622 1.00 90.56 97 VAL A CA 1
ATOM 744 C C . VAL A 1 97 ? 10.751 15.913 -8.753 1.00 90.56 97 VAL A C 1
ATOM 746 O O . VAL A 1 97 ? 10.257 16.585 -7.851 1.00 90.56 97 VAL A O 1
ATOM 749 N N . MET A 1 98 ? 10.047 15.500 -9.812 1.00 92.06 98 MET A N 1
ATOM 750 C CA . MET A 1 98 ? 8.633 15.833 -9.993 1.00 92.06 98 MET A CA 1
ATOM 751 C C . MET A 1 98 ? 7.788 15.357 -8.809 1.00 92.06 98 MET A C 1
ATOM 753 O O . MET A 1 98 ? 7.062 16.163 -8.237 1.00 92.06 98 MET A O 1
ATOM 757 N N . PHE A 1 99 ? 7.923 14.098 -8.376 1.00 91.31 99 PHE A N 1
ATOM 758 C CA . PHE A 1 99 ? 7.189 13.596 -7.208 1.00 91.31 99 PHE A CA 1
ATOM 759 C C . PHE A 1 99 ? 7.615 14.251 -5.895 1.00 91.31 99 PHE A C 1
ATOM 761 O O . PHE A 1 99 ? 6.776 14.451 -5.025 1.00 91.31 99 PHE A O 1
ATOM 768 N N . MET A 1 100 ? 8.890 14.602 -5.726 1.00 91.25 100 MET A N 1
ATOM 769 C CA . MET A 1 100 ? 9.331 15.340 -4.540 1.00 91.25 100 MET A CA 1
ATOM 770 C C . MET A 1 100 ? 8.719 16.741 -4.468 1.00 91.25 100 MET A C 1
ATOM 772 O O . MET A 1 100 ? 8.465 17.222 -3.368 1.00 91.25 100 MET A O 1
ATOM 776 N N . ALA A 1 101 ? 8.490 17.383 -5.614 1.00 93.31 101 ALA A N 1
ATOM 777 C CA . ALA A 1 101 ? 7.878 18.703 -5.681 1.00 93.31 101 ALA A CA 1
ATOM 778 C C . ALA A 1 101 ? 6.346 18.660 -5.551 1.00 93.31 101 ALA A C 1
ATOM 780 O O . ALA A 1 101 ? 5.765 19.571 -4.968 1.00 93.31 101 ALA A O 1
ATOM 781 N N . SER A 1 102 ? 5.688 17.628 -6.093 1.00 94.38 102 SER A N 1
ATOM 782 C CA . SER A 1 102 ? 4.225 17.601 -6.251 1.00 94.38 102 SER A CA 1
ATOM 783 C C . SER A 1 102 ? 3.484 16.581 -5.384 1.00 94.38 102 SER A C 1
ATOM 785 O O . SER A 1 102 ? 2.257 16.640 -5.311 1.00 94.38 102 SER A O 1
ATOM 787 N N . ALA A 1 103 ? 4.177 15.652 -4.718 1.00 93.56 103 ALA A N 1
ATOM 788 C CA . ALA A 1 103 ? 3.544 14.565 -3.976 1.00 93.56 103 ALA A CA 1
ATOM 789 C C . ALA A 1 103 ? 4.078 14.410 -2.547 1.00 93.56 103 ALA A C 1
ATOM 791 O O . ALA A 1 103 ? 5.237 14.672 -2.229 1.00 93.56 103 ALA A O 1
ATOM 792 N N . VAL A 1 104 ? 3.212 13.904 -1.667 1.00 91.69 104 VAL A N 1
ATOM 793 C CA . VAL A 1 104 ? 3.576 13.552 -0.292 1.00 91.69 104 VAL A CA 1
ATOM 794 C C . VAL A 1 104 ? 3.942 12.075 -0.229 1.00 91.69 104 VAL A C 1
ATOM 796 O O . VAL A 1 104 ? 3.139 11.201 -0.556 1.00 91.69 104 VAL A O 1
ATOM 799 N N . LYS A 1 105 ? 5.153 11.778 0.248 1.00 91.75 105 LYS A N 1
ATOM 800 C CA . LYS A 1 105 ? 5.591 10.399 0.464 1.00 91.75 105 LYS A CA 1
ATOM 801 C C . LYS A 1 105 ? 4.896 9.802 1.691 1.00 91.75 105 LYS A C 1
ATOM 803 O O . LYS A 1 105 ? 5.169 10.191 2.824 1.00 91.75 105 LYS A O 1
ATOM 808 N N . VAL A 1 106 ? 4.049 8.801 1.470 1.00 94.19 106 VAL A N 1
ATOM 809 C CA . VAL A 1 106 ? 3.408 8.029 2.543 1.00 94.19 106 VAL A CA 1
ATOM 810 C C . VAL A 1 106 ? 4.374 6.953 3.037 1.00 94.19 106 VAL A C 1
ATOM 812 O O . VAL A 1 106 ? 4.856 6.128 2.265 1.00 94.19 106 VAL A O 1
ATOM 815 N N . THR A 1 107 ? 4.682 6.954 4.331 1.00 94.06 107 THR A N 1
ATOM 816 C CA . THR A 1 107 ? 5.568 5.972 4.974 1.00 94.06 107 THR A CA 1
ATOM 817 C C . THR A 1 107 ? 4.995 5.544 6.330 1.00 94.06 107 THR A C 1
ATOM 819 O O . THR A 1 107 ? 4.094 6.194 6.855 1.00 94.06 107 THR A O 1
ATOM 822 N N . PRO A 1 108 ? 5.522 4.490 6.976 1.00 93.62 108 PRO A N 1
ATOM 823 C CA . PRO A 1 108 ? 5.072 4.121 8.319 1.00 93.62 108 PRO A CA 1
ATOM 824 C C . PRO A 1 108 ? 5.282 5.220 9.371 1.00 93.62 108 PRO A C 1
ATOM 826 O O . PRO A 1 108 ? 4.632 5.192 10.409 1.00 93.62 108 PRO A O 1
ATOM 829 N N . LYS A 1 109 ? 6.197 6.171 9.128 1.00 94.38 109 LYS A N 1
ATOM 830 C CA . LYS A 1 109 ? 6.464 7.315 10.017 1.00 94.38 109 LYS A CA 1
ATOM 831 C C . LYS A 1 109 ? 5.732 8.588 9.572 1.00 94.38 109 LYS A C 1
ATOM 833 O O . LYS A 1 109 ? 5.359 9.396 10.412 1.00 94.38 109 LYS A O 1
ATOM 838 N N . GLN A 1 110 ? 5.510 8.758 8.268 1.00 93.31 110 GLN A N 1
ATOM 839 C CA . GLN A 1 110 ? 4.873 9.927 7.655 1.00 93.31 110 GLN A CA 1
ATOM 840 C C . GLN A 1 110 ? 3.510 9.535 7.079 1.00 93.31 110 GLN A C 1
ATOM 842 O O . GLN A 1 110 ? 3.442 8.769 6.124 1.00 93.31 110 GLN A O 1
ATOM 847 N N . CYS A 1 111 ? 2.428 10.075 7.642 1.00 94.12 111 CYS A N 1
ATOM 848 C CA . CYS A 1 111 ? 1.052 9.633 7.369 1.00 94.12 111 CYS A CA 1
ATOM 849 C C . CYS A 1 111 ? 0.825 8.138 7.717 1.00 94.12 111 CYS A C 1
ATOM 851 O O . CYS A 1 111 ? 0.364 7.371 6.866 1.00 94.12 111 CYS A O 1
ATOM 853 N N . PRO A 1 112 ? 1.110 7.709 8.969 1.00 94.00 112 PRO A N 1
ATOM 854 C CA . PRO A 1 112 ? 1.037 6.301 9.386 1.00 94.00 112 PRO A CA 1
ATOM 855 C C . PRO A 1 112 ? -0.353 5.683 9.204 1.00 94.00 112 PRO A C 1
ATOM 857 O O . PRO A 1 112 ? -0.472 4.509 8.858 1.00 94.00 112 PRO A O 1
ATOM 860 N N . ASP A 1 113 ? -1.402 6.479 9.412 1.00 93.50 113 ASP A N 1
ATOM 861 C CA . ASP A 1 113 ? -2.786 6.049 9.233 1.00 93.50 113 ASP A CA 1
ATOM 862 C C . ASP A 1 113 ? -3.089 5.698 7.768 1.00 93.50 113 ASP A C 1
ATOM 864 O O . ASP A 1 113 ? -3.553 4.601 7.455 1.00 93.50 113 ASP A O 1
ATOM 868 N N . LEU A 1 114 ? -2.745 6.605 6.848 1.00 94.88 114 LEU A N 1
ATOM 869 C CA . LEU A 1 114 ? -2.927 6.387 5.415 1.00 94.88 114 LEU A CA 1
ATOM 870 C C . LEU A 1 114 ? -2.098 5.197 4.928 1.00 94.88 114 LEU A C 1
ATOM 872 O O . LEU A 1 114 ? -2.601 4.368 4.174 1.00 94.88 114 LEU A O 1
ATOM 876 N N . HIS A 1 115 ? -0.862 5.062 5.416 1.00 95.31 115 HIS A N 1
ATOM 877 C CA . HIS A 1 115 ? -0.043 3.890 5.132 1.00 95.31 115 HIS A CA 1
ATOM 878 C C . HIS A 1 115 ? -0.728 2.599 5.602 1.00 95.31 115 HIS A C 1
ATOM 880 O O . HIS A 1 115 ? -0.751 1.608 4.875 1.00 95.31 115 HIS A O 1
ATOM 886 N N . ALA A 1 116 ? -1.281 2.571 6.817 1.00 95.06 116 ALA A N 1
ATOM 887 C CA . ALA A 1 116 ? -1.964 1.390 7.335 1.00 95.06 116 ALA A CA 1
ATOM 888 C C . ALA A 1 116 ? -3.194 1.029 6.487 1.00 95.06 116 ALA A C 1
ATOM 890 O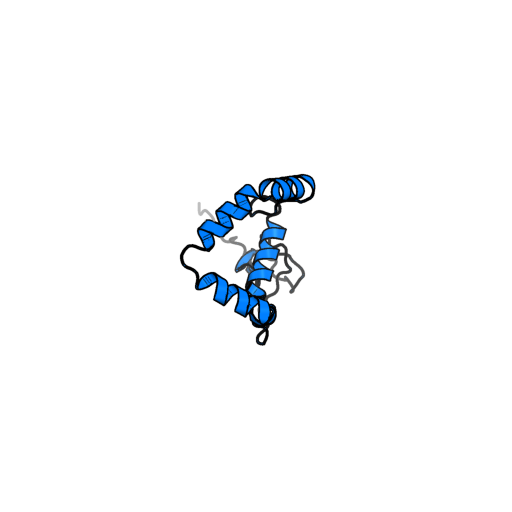 O . ALA A 1 116 ? -3.372 -0.141 6.153 1.00 95.06 116 ALA A O 1
ATOM 891 N N . LYS A 1 117 ? -4.000 2.022 6.090 1.00 95.12 117 LYS A N 1
ATOM 892 C CA . LYS A 1 117 ? -5.148 1.836 5.186 1.00 95.12 117 LYS A CA 1
ATOM 893 C C . LYS A 1 117 ? -4.724 1.309 3.815 1.00 95.12 117 LYS A C 1
ATOM 895 O O . LYS A 1 117 ? -5.350 0.378 3.316 1.00 95.12 117 LYS A O 1
ATOM 900 N N . LEU A 1 118 ? -3.638 1.840 3.249 1.00 94.62 118 LEU A N 1
ATOM 901 C CA . LEU A 1 118 ? -3.078 1.365 1.982 1.00 94.62 118 LEU A CA 1
ATOM 902 C C . LEU A 1 118 ? -2.674 -0.111 2.071 1.00 94.62 118 LEU A C 1
ATOM 904 O O . LEU A 1 118 ? -3.058 -0.897 1.215 1.00 94.62 118 LEU A O 1
ATOM 908 N N . GLN A 1 119 ? -1.975 -0.514 3.136 1.00 93.75 119 GLN A N 1
ATOM 909 C CA . GLN A 1 119 ? -1.579 -1.916 3.337 1.00 93.75 119 GLN A CA 1
ATOM 910 C C . GLN A 1 119 ? -2.783 -2.859 3.429 1.00 93.75 119 GLN A C 1
ATOM 912 O O . GLN A 1 119 ? -2.756 -3.960 2.876 1.00 93.75 119 GLN A O 1
ATOM 917 N N . ILE A 1 120 ? -3.848 -2.420 4.104 1.00 94.00 120 ILE A N 1
ATOM 918 C CA . ILE A 1 120 ? -5.100 -3.175 4.190 1.00 94.00 120 ILE A CA 1
ATOM 919 C C . ILE A 1 120 ? -5.696 -3.344 2.791 1.00 94.00 120 ILE A C 1
ATOM 921 O O . ILE A 1 120 ? -5.988 -4.470 2.406 1.00 94.00 120 ILE A O 1
ATOM 925 N N . ALA A 1 121 ? -5.817 -2.262 2.015 1.00 93.00 121 ALA A N 1
ATOM 926 C CA . ALA A 1 121 ? -6.335 -2.319 0.649 1.00 93.00 121 ALA A CA 1
ATOM 927 C C . ALA A 1 121 ? -5.503 -3.253 -0.247 1.00 93.00 121 ALA A C 1
ATOM 929 O O . ALA A 1 121 ? -6.074 -4.116 -0.910 1.00 93.00 121 ALA A O 1
ATOM 930 N N . CYS A 1 122 ? -4.170 -3.150 -0.206 1.00 91.75 122 CYS A N 1
ATOM 931 C CA . CYS A 1 122 ? -3.285 -4.013 -0.988 1.00 91.75 122 CYS A CA 1
ATOM 932 C C . CYS A 1 122 ? -3.469 -5.495 -0.640 1.00 91.75 122 CYS A C 1
ATOM 934 O O . CYS A 1 122 ? -3.657 -6.326 -1.524 1.00 91.75 122 CYS A O 1
ATOM 936 N N . THR A 1 123 ? -3.522 -5.817 0.657 1.00 89.88 123 THR A N 1
ATOM 937 C CA . THR A 1 123 ? -3.725 -7.195 1.130 1.00 89.88 123 THR A CA 1
ATOM 938 C C . THR A 1 123 ? -5.104 -7.735 0.742 1.00 89.88 123 THR A C 1
ATOM 940 O O . THR A 1 123 ? -5.228 -8.912 0.412 1.00 89.88 123 THR A O 1
ATOM 943 N N . THR A 1 124 ? -6.145 -6.896 0.763 1.00 90.81 124 THR A N 1
ATOM 944 C CA . THR A 1 124 ? -7.503 -7.288 0.351 1.00 90.81 124 THR A CA 1
ATOM 945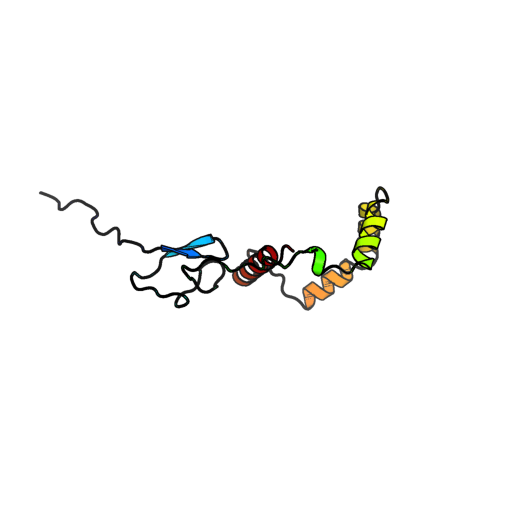 C C . THR A 1 124 ? -7.593 -7.570 -1.146 1.00 90.81 124 THR A C 1
ATOM 947 O O . THR A 1 124 ? -8.306 -8.487 -1.538 1.00 90.81 124 THR A O 1
ATOM 950 N N . LEU A 1 125 ? -6.884 -6.793 -1.970 1.00 89.38 125 LEU A N 1
ATOM 951 C CA . LEU A 1 125 ? -6.899 -6.918 -3.432 1.00 89.38 125 LEU A CA 1
ATOM 952 C C . LEU A 1 125 ? -5.831 -7.888 -3.971 1.00 89.38 125 LEU A C 1
ATOM 954 O O . LEU A 1 125 ? -5.818 -8.181 -5.164 1.00 89.38 125 LEU A O 1
ATOM 958 N N . GLY A 1 126 ? -4.931 -8.379 -3.114 1.00 83.94 126 GLY A N 1
ATOM 959 C CA . GLY A 1 126 ? -3.838 -9.276 -3.498 1.00 83.94 126 GLY A CA 1
ATOM 960 C C . GLY A 1 126 ? -2.714 -8.600 -4.294 1.00 83.94 126 GLY A C 1
ATOM 961 O O . GLY A 1 126 ? -1.943 -9.290 -4.970 1.00 83.94 126 GLY A O 1
ATOM 962 N N . VAL A 1 127 ? -2.611 -7.267 -4.247 1.00 79.81 127 VAL A N 1
ATOM 963 C CA . VAL A 1 127 ? -1.591 -6.490 -4.978 1.00 79.81 127 VAL A CA 1
ATOM 964 C C . VAL A 1 127 ? -0.291 -6.356 -4.205 1.00 79.81 127 VAL A C 1
ATOM 966 O O . VAL A 1 127 ? -0.328 -6.034 -2.998 1.00 79.81 127 VAL A O 1
#

Secondary structure (DSSP, 8-state):
-------TT-----EEE-TTT--EEE--TTPPTTSSB-TTT-PBP-SS-----SS--GGGGS-HHHHHHHHHHHTSTTHHHHHHHHHHHHTHHHHHHHHHHH-----SSSSHHHHHHHHHHHHHHT-

Sequence (127 aa):
MPKKDSSAAIAERYSVRCRYCGQKNSVKEDYKNNEAVCGRCRLPLSNEPHKKFADLSKHEYVHPADSKALAALRAIPGIDTALKKLLAVTGESAIRVMFMASAVKVTPKQCPDLHAKLQIACTTLGV